Protein AF-A0A2M8FYE5-F1 (afdb_monomer_lite)

Structure (mmCIF, N/CA/C/O backbone):
data_AF-A0A2M8FYE5-F1
#
_entry.id   AF-A0A2M8FYE5-F1
#
loop_
_atom_site.group_PDB
_atom_site.id
_atom_site.type_symbol
_atom_site.label_atom_id
_atom_site.label_alt_id
_atom_site.label_comp_id
_atom_site.label_asym_id
_atom_site.label_entity_id
_atom_site.label_seq_id
_atom_site.pdbx_PDB_ins_code
_atom_site.Cartn_x
_atom_site.Cartn_y
_atom_site.Cartn_z
_atom_site.occupancy
_atom_site.B_iso_or_equiv
_atom_site.auth_seq_id
_atom_site.auth_comp_id
_atom_site.auth_asym_id
_atom_site.auth_atom_id
_atom_site.pdbx_PDB_model_num
ATOM 1 N N . MET A 1 1 ? -14.793 3.032 -6.832 1.00 42.31 1 MET A N 1
ATOM 2 C CA . MET A 1 1 ? -13.557 3.376 -7.567 1.00 42.31 1 MET A CA 1
ATOM 3 C C . MET A 1 1 ? -12.863 2.088 -7.946 1.00 42.31 1 MET A C 1
ATOM 5 O O . MET A 1 1 ? -12.732 1.221 -7.096 1.00 42.31 1 MET A O 1
ATOM 9 N N . SER A 1 2 ? -12.474 1.948 -9.208 1.00 43.19 2 SER A N 1
ATOM 10 C CA . SER A 1 2 ? -11.667 0.823 -9.666 1.00 43.19 2 SER A CA 1
ATOM 11 C C . SER A 1 2 ? -10.202 1.254 -9.624 1.00 43.19 2 SER A C 1
ATOM 13 O O . SER A 1 2 ? -9.852 2.230 -10.278 1.00 43.19 2 SER A O 1
ATOM 15 N N . PHE A 1 3 ? -9.353 0.559 -8.864 1.00 54.66 3 PHE A N 1
ATOM 16 C CA . PHE A 1 3 ? -7.896 0.777 -8.885 1.00 54.66 3 PHE A CA 1
ATOM 17 C C . PHE A 1 3 ? -7.241 0.253 -10.175 1.00 54.66 3 PHE A C 1
ATOM 19 O O . PHE A 1 3 ? -6.019 0.280 -10.315 1.00 54.66 3 PHE A O 1
ATOM 26 N N . VAL A 1 4 ? -8.046 -0.250 -11.118 1.00 56.22 4 VAL A N 1
ATOM 27 C CA . VAL A 1 4 ? -7.598 -0.805 -12.393 1.00 56.22 4 VAL A CA 1
ATOM 28 C C . VAL A 1 4 ? -6.902 0.296 -13.191 1.00 56.22 4 VAL A C 1
ATOM 30 O O . VAL A 1 4 ? -7.544 1.173 -13.759 1.00 56.22 4 VAL A O 1
ATOM 33 N N . GLY A 1 5 ? -5.570 0.247 -13.195 1.00 70.50 5 GLY A N 1
ATOM 34 C CA . GLY A 1 5 ? -4.700 1.155 -13.942 1.00 70.50 5 GLY A CA 1
ATOM 35 C C . GLY A 1 5 ? -3.681 1.918 -13.095 1.00 70.50 5 GLY A C 1
ATOM 36 O O . GLY A 1 5 ? -2.723 2.437 -13.662 1.00 70.50 5 GLY A O 1
ATOM 37 N N . MET A 1 6 ? -3.824 1.970 -11.765 1.00 79.62 6 MET A N 1
ATOM 38 C CA . MET A 1 6 ? -2.819 2.632 -10.926 1.00 79.62 6 MET A CA 1
ATOM 39 C C . MET A 1 6 ? -1.572 1.751 -10.753 1.00 79.62 6 MET A C 1
ATOM 41 O O . MET A 1 6 ? -1.710 0.551 -10.492 1.00 79.62 6 MET A O 1
ATOM 45 N N . PRO A 1 7 ? -0.352 2.316 -10.852 1.00 84.31 7 PRO A N 1
ATOM 46 C CA . PRO A 1 7 ? 0.867 1.590 -10.518 1.00 84.31 7 PRO A CA 1
ATOM 47 C C . PRO A 1 7 ? 0.819 1.063 -9.081 1.00 84.31 7 PRO A C 1
ATOM 49 O O . PRO A 1 7 ? 0.387 1.773 -8.170 1.00 84.31 7 PRO A O 1
ATOM 52 N N . LYS A 1 8 ? 1.314 -0.162 -8.860 1.00 86.00 8 LYS A N 1
ATOM 53 C CA . LYS A 1 8 ? 1.332 -0.797 -7.530 1.00 86.00 8 LYS A CA 1
ATOM 54 C C . LYS A 1 8 ? 1.999 0.077 -6.470 1.00 86.00 8 LYS A C 1
ATOM 56 O O . LYS A 1 8 ? 1.483 0.172 -5.364 1.00 86.00 8 LYS A O 1
ATOM 61 N N . GLY A 1 9 ? 3.093 0.753 -6.826 1.00 88.81 9 GLY A N 1
ATOM 62 C CA . GLY A 1 9 ? 3.778 1.685 -5.929 1.00 88.81 9 GLY A CA 1
ATOM 63 C C . GLY A 1 9 ? 2.868 2.833 -5.487 1.00 88.81 9 GLY A C 1
ATOM 64 O O . GLY A 1 9 ? 2.762 3.103 -4.298 1.00 88.81 9 GLY A O 1
ATOM 65 N N . THR A 1 10 ? 2.129 3.441 -6.419 1.00 89.56 10 THR A N 1
ATOM 66 C CA . THR A 1 10 ? 1.166 4.515 -6.125 1.00 89.56 10 THR A CA 1
ATOM 67 C C . THR A 1 10 ? 0.028 4.039 -5.226 1.00 89.56 10 THR A C 1
ATOM 69 O O . THR A 1 10 ? -0.335 4.734 -4.281 1.00 89.56 10 THR A O 1
ATOM 72 N N . VAL A 1 11 ? -0.520 2.846 -5.485 1.00 92.62 11 VAL A N 1
ATOM 73 C CA . VAL A 1 11 ? -1.548 2.251 -4.616 1.00 92.62 11 VAL A CA 1
ATOM 74 C C . VAL A 1 11 ? -0.973 1.969 -3.228 1.00 92.62 11 VAL A C 1
ATOM 76 O O . VAL A 1 11 ? -1.614 2.274 -2.229 1.00 92.62 11 VAL A O 1
ATOM 79 N N . GLY A 1 12 ? 0.247 1.436 -3.156 1.00 94.31 12 GLY A N 1
ATOM 80 C CA . GLY A 1 12 ? 0.924 1.151 -1.896 1.00 94.31 12 GLY A CA 1
ATOM 81 C C . GLY A 1 12 ? 1.140 2.399 -1.039 1.00 94.31 12 GLY A C 1
ATOM 82 O O . GLY A 1 12 ? 0.772 2.400 0.133 1.00 94.31 12 GLY A O 1
ATOM 83 N N . GLU A 1 13 ? 1.651 3.480 -1.631 1.00 94.31 13 GLU A N 1
ATOM 84 C CA . GLU A 1 13 ? 1.832 4.775 -0.958 1.00 94.31 13 GLU A CA 1
ATOM 85 C C . GLU A 1 13 ? 0.496 5.376 -0.493 1.00 94.31 13 GLU A C 1
ATOM 87 O O . GLU A 1 13 ? 0.399 5.883 0.623 1.00 94.31 13 GLU A O 1
ATOM 92 N N . LEU A 1 14 ? -0.566 5.267 -1.300 1.00 95.06 14 LEU A N 1
ATOM 93 C CA . LEU A 1 14 ? -1.897 5.741 -0.912 1.00 95.06 14 LEU A CA 1
ATOM 94 C C . LEU A 1 14 ? -2.434 4.991 0.317 1.00 95.06 14 LEU A C 1
ATOM 96 O O .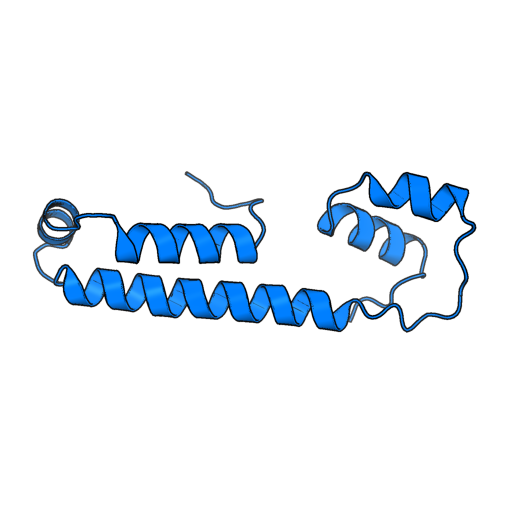 LEU A 1 14 ? -2.976 5.610 1.232 1.00 95.06 14 LEU A O 1
ATOM 100 N N . LEU A 1 15 ? -2.268 3.666 0.358 1.00 95.31 15 LEU A N 1
ATOM 101 C CA . LEU A 1 15 ? -2.691 2.850 1.500 1.00 95.31 15 LEU A CA 1
ATOM 102 C C . LEU A 1 15 ? -1.894 3.190 2.766 1.00 95.31 15 LEU A C 1
ATOM 104 O O . LEU A 1 15 ? -2.477 3.274 3.848 1.00 95.31 15 LEU A O 1
ATOM 108 N N . LEU A 1 16 ? -0.585 3.429 2.636 1.00 96.25 16 LEU A N 1
ATOM 109 C CA . LEU A 1 16 ? 0.265 3.869 3.746 1.00 96.25 16 LEU A CA 1
ATOM 110 C C . LEU A 1 16 ? -0.169 5.241 4.270 1.00 96.25 16 LEU A C 1
ATOM 112 O O . LEU A 1 16 ? -0.366 5.402 5.474 1.00 96.25 16 LEU A O 1
ATOM 116 N N . TYR A 1 17 ? -0.412 6.194 3.368 1.00 96.25 17 TYR A N 1
ATOM 117 C CA . TYR A 1 17 ? -0.922 7.516 3.720 1.00 96.25 17 TYR A CA 1
ATOM 118 C C . TYR A 1 17 ? -2.248 7.423 4.485 1.00 96.25 17 TYR A C 1
ATOM 120 O O . TYR A 1 17 ? -2.395 8.012 5.556 1.00 96.25 17 TYR A O 1
ATOM 128 N N . MET A 1 18 ? -3.201 6.630 3.990 1.00 95.00 18 MET A N 1
ATOM 129 C CA . MET A 1 18 ? -4.465 6.405 4.691 1.00 95.00 18 MET A CA 1
ATOM 130 C C . MET A 1 18 ? -4.240 5.825 6.093 1.00 95.00 18 MET A C 1
ATOM 132 O O . MET A 1 18 ? -4.856 6.274 7.056 1.00 95.00 18 MET A O 1
ATOM 136 N N . ALA A 1 19 ? -3.345 4.849 6.249 1.00 94.94 19 ALA A N 1
ATOM 137 C CA . ALA A 1 19 ? -3.082 4.262 7.559 1.00 94.94 19 ALA A CA 1
ATOM 138 C C . ALA A 1 19 ? -2.567 5.294 8.581 1.00 94.94 19 ALA A C 1
ATOM 140 O O . ALA A 1 19 ? -2.931 5.238 9.764 1.00 94.94 19 ALA A O 1
ATOM 141 N N . ASP A 1 20 ? -1.751 6.244 8.131 1.00 94.25 20 ASP A N 1
ATOM 142 C CA . ASP A 1 20 ? -1.122 7.237 8.997 1.00 94.25 20 ASP A CA 1
ATOM 143 C C . ASP A 1 20 ? -2.045 8.415 9.321 1.00 94.25 20 ASP A C 1
ATOM 145 O O . ASP A 1 20 ? -2.090 8.840 10.478 1.00 94.25 20 ASP A O 1
ATOM 149 N N . TYR A 1 21 ? -2.836 8.884 8.354 1.00 93.62 21 TYR A N 1
ATOM 150 C CA . TYR A 1 21 ? -3.554 10.155 8.477 1.00 93.62 21 TYR A CA 1
ATOM 151 C C . TYR A 1 21 ? -5.075 10.033 8.612 1.00 93.62 21 TYR A C 1
ATOM 153 O O . TYR A 1 21 ? -5.697 10.955 9.136 1.00 93.62 21 TYR A O 1
ATOM 161 N N . GLU A 1 22 ? -5.686 8.914 8.213 1.00 93.38 22 GLU A N 1
ATOM 162 C CA . GLU A 1 22 ? -7.144 8.766 8.297 1.00 93.38 22 GLU A CA 1
ATOM 163 C C . GLU A 1 22 ? -7.626 8.291 9.671 1.00 93.38 22 GLU A C 1
ATOM 165 O O . GLU A 1 22 ? -6.935 7.565 10.407 1.00 93.38 22 GLU A O 1
ATOM 170 N N . ASN A 1 23 ? -8.864 8.681 9.993 1.00 92.44 23 ASN A N 1
ATOM 171 C CA . ASN A 1 23 ? -9.617 8.140 11.117 1.00 92.44 23 ASN A CA 1
ATOM 172 C C . ASN A 1 23 ? -10.650 7.115 10.616 1.00 92.44 23 ASN A C 1
ATOM 174 O O . ASN A 1 23 ? -11.514 7.424 9.801 1.00 92.44 23 ASN A O 1
ATOM 178 N N . PHE A 1 24 ? -10.585 5.895 11.151 1.00 91.94 24 PHE A N 1
ATOM 179 C CA . PHE A 1 24 ? -11.425 4.769 10.740 1.00 91.94 24 PHE A CA 1
ATOM 180 C C . PHE A 1 24 ? -12.605 4.494 11.681 1.00 91.94 24 PHE A C 1
ATOM 182 O O . PHE A 1 24 ? -13.237 3.448 11.555 1.00 91.94 24 PHE A O 1
ATOM 189 N N . ASP A 1 25 ? -12.940 5.405 12.600 1.00 87.56 25 ASP A N 1
ATOM 190 C CA . ASP A 1 25 ? -14.075 5.242 13.523 1.00 87.56 25 ASP A CA 1
ATOM 191 C C . ASP A 1 25 ? -15.402 4.987 12.788 1.00 87.56 25 ASP A C 1
ATOM 193 O O . ASP A 1 25 ? -16.212 4.166 13.221 1.00 87.56 25 ASP A O 1
ATOM 197 N N . HIS A 1 26 ? -15.625 5.658 11.651 1.00 88.25 26 HIS A N 1
ATOM 198 C CA . HIS A 1 26 ? -16.799 5.421 10.807 1.00 88.25 26 HIS A CA 1
ATOM 199 C C . HIS A 1 26 ? -16.738 4.045 10.132 1.00 88.25 26 HIS A C 1
ATOM 201 O O . HIS A 1 26 ? -17.702 3.288 10.171 1.00 88.25 26 HIS A O 1
ATOM 207 N N . THR A 1 27 ? -15.590 3.685 9.559 1.00 86.81 27 THR A N 1
ATOM 208 C CA . THR A 1 27 ? -15.381 2.387 8.903 1.00 86.81 27 THR A CA 1
ATOM 209 C C . THR A 1 27 ? -15.572 1.220 9.871 1.00 86.81 27 THR A C 1
ATOM 211 O O . THR A 1 27 ? -16.153 0.209 9.500 1.00 86.81 27 THR A O 1
ATOM 214 N N . CYS A 1 28 ? -15.159 1.360 11.132 1.00 87.56 28 CYS A N 1
ATOM 215 C CA . CYS A 1 28 ? -15.370 0.327 12.149 1.00 87.56 28 CYS A CA 1
ATOM 216 C C . CYS A 1 28 ? -16.853 0.101 12.459 1.00 87.56 28 CYS A C 1
ATOM 218 O O . CYS A 1 28 ? -17.253 -1.031 12.721 1.00 87.56 28 CYS A O 1
ATOM 220 N N . LYS A 1 29 ? -17.671 1.162 12.415 1.00 86.81 29 LYS A N 1
ATOM 221 C CA . LYS A 1 29 ? -19.128 1.051 12.576 1.00 86.81 29 LYS A CA 1
ATOM 222 C C . LYS A 1 29 ? -19.761 0.312 11.401 1.00 86.81 29 LYS A C 1
ATOM 224 O O . LYS A 1 29 ? -20.570 -0.576 11.630 1.00 86.81 29 LYS A O 1
ATOM 229 N N . GLU A 1 30 ? -19.346 0.631 10.176 1.00 89.69 30 GLU A N 1
ATOM 230 C CA . GLU A 1 30 ? -19.812 -0.055 8.960 1.00 89.69 30 GLU A CA 1
ATOM 231 C C . GLU A 1 30 ? -19.398 -1.534 8.924 1.00 89.69 30 GLU A C 1
ATOM 233 O O . GLU A 1 30 ? -20.137 -2.382 8.435 1.00 89.69 30 GLU A O 1
ATOM 238 N N . LEU A 1 31 ? -18.240 -1.864 9.501 1.00 88.31 31 LEU A N 1
ATOM 239 C CA . LEU A 1 31 ? -17.769 -3.240 9.668 1.00 88.31 31 LEU A CA 1
ATOM 240 C C . LEU A 1 31 ? -18.362 -3.937 10.907 1.00 88.31 31 LEU A C 1
ATOM 242 O O . LEU A 1 31 ? -17.832 -4.957 11.333 1.00 88.31 31 LEU A O 1
ATOM 246 N N . ASN A 1 32 ? -19.416 -3.394 11.529 1.00 85.75 32 ASN A N 1
ATOM 247 C CA . ASN A 1 32 ? -20.067 -3.950 12.726 1.00 85.75 32 ASN A CA 1
ATOM 248 C C . ASN A 1 32 ? -19.101 -4.291 13.882 1.00 85.75 32 ASN A C 1
ATOM 250 O O . ASN A 1 32 ? -19.366 -5.185 14.684 1.00 85.75 32 ASN A O 1
ATOM 254 N N . GLY A 1 33 ? -17.970 -3.589 13.981 1.00 82.19 33 GLY A N 1
ATOM 255 C CA . GLY A 1 33 ? -16.943 -3.857 14.988 1.00 82.19 33 GLY A CA 1
ATOM 256 C C . GLY A 1 33 ? -16.109 -5.124 14.757 1.00 82.19 33 GLY A C 1
ATOM 257 O O . GLY A 1 33 ? -15.327 -5.476 15.636 1.00 82.19 33 GLY A O 1
ATOM 258 N N . GLU A 1 34 ? -16.211 -5.784 13.597 1.00 90.06 34 GLU A N 1
ATOM 259 C CA . GLU A 1 34 ? -15.354 -6.929 13.236 1.00 90.06 34 GLU A CA 1
ATOM 260 C C . GLU A 1 34 ? -13.866 -6.549 13.189 1.00 90.06 34 GLU A C 1
ATOM 262 O O . GLU A 1 34 ? -12.990 -7.387 13.409 1.00 90.06 34 GLU A O 1
ATOM 267 N N . MET A 1 35 ? -13.575 -5.268 12.941 1.00 91.25 35 MET A N 1
ATOM 268 C CA . MET A 1 35 ? -12.233 -4.705 13.009 1.00 91.25 35 MET A CA 1
ATOM 269 C C . MET A 1 35 ? -12.220 -3.399 13.800 1.00 91.25 35 MET A C 1
ATOM 271 O O . MET A 1 35 ? -13.093 -2.544 13.662 1.00 91.25 35 MET A O 1
ATOM 275 N N . THR A 1 36 ? -11.172 -3.230 14.600 1.00 92.88 36 THR A N 1
ATOM 276 C CA . THR A 1 36 ? -10.841 -1.976 15.286 1.00 92.88 36 THR A CA 1
ATOM 277 C C . THR A 1 36 ? -10.058 -1.032 14.363 1.00 92.88 36 THR A C 1
ATOM 279 O O . THR A 1 36 ? -9.383 -1.503 13.439 1.00 92.88 36 THR A O 1
ATOM 282 N N . PRO A 1 37 ? -10.026 0.291 14.636 1.00 92.62 37 PRO A N 1
ATOM 283 C CA . PRO A 1 37 ? -9.252 1.235 13.824 1.00 92.62 37 PRO A CA 1
ATOM 284 C C . PRO A 1 37 ? -7.766 0.864 13.745 1.00 92.62 37 PRO A C 1
ATOM 286 O O . PRO A 1 37 ? -7.120 1.047 12.716 1.00 92.62 37 PRO A O 1
ATOM 289 N N . VAL A 1 38 ? -7.226 0.298 14.829 1.00 93.69 38 VAL A N 1
ATOM 290 C CA . VAL A 1 38 ? -5.840 -0.179 14.906 1.00 93.69 38 VAL A CA 1
ATOM 291 C C . VAL A 1 38 ? -5.607 -1.344 13.946 1.00 93.69 38 VAL A C 1
ATOM 293 O O . VAL A 1 38 ? -4.611 -1.344 13.225 1.00 93.69 38 VAL A O 1
ATOM 296 N N . GLN A 1 39 ? -6.528 -2.309 13.893 1.00 93.81 39 GLN A N 1
ATOM 297 C CA . GLN A 1 39 ? -6.434 -3.449 12.976 1.00 93.81 39 GLN A CA 1
ATOM 298 C C . GLN A 1 39 ? -6.561 -3.013 11.515 1.00 93.81 39 GLN A C 1
ATOM 300 O O . GLN A 1 39 ? -5.806 -3.495 10.676 1.00 93.81 39 GLN A O 1
ATOM 305 N N . ILE A 1 40 ? -7.450 -2.064 11.208 1.00 94.69 40 ILE A N 1
ATOM 306 C CA . ILE A 1 40 ? -7.583 -1.515 9.850 1.00 94.69 40 ILE A CA 1
ATOM 307 C C . ILE A 1 40 ? -6.277 -0.836 9.424 1.00 94.69 40 ILE A C 1
ATOM 309 O O . ILE A 1 40 ? -5.736 -1.150 8.366 1.00 94.69 40 ILE A O 1
ATOM 313 N N . LYS A 1 41 ? -5.716 0.035 10.274 1.00 95.81 41 LYS A N 1
ATOM 314 C CA . LYS A 1 41 ? -4.421 0.685 10.013 1.00 95.81 41 LYS A CA 1
ATOM 315 C C . LYS A 1 41 ? -3.296 -0.335 9.828 1.00 95.81 41 LYS A C 1
ATOM 317 O O . LYS A 1 41 ? -2.455 -0.143 8.956 1.00 95.81 41 LYS A O 1
ATOM 322 N N . ALA A 1 42 ? -3.272 -1.409 10.619 1.00 96.06 42 ALA A N 1
ATOM 323 C CA . ALA A 1 42 ? -2.278 -2.471 10.479 1.00 96.06 42 ALA A CA 1
ATOM 324 C C . ALA A 1 42 ? -2.377 -3.163 9.110 1.00 96.06 42 ALA A C 1
ATOM 326 O O . ALA A 1 42 ? -1.381 -3.233 8.398 1.00 96.06 42 ALA A O 1
ATOM 327 N N . VAL A 1 43 ? -3.583 -3.564 8.693 1.00 95.38 43 VAL A N 1
ATOM 328 C CA . VAL A 1 43 ? -3.805 -4.190 7.379 1.00 95.38 43 VAL A CA 1
ATOM 329 C C . VAL A 1 43 ? -3.405 -3.255 6.238 1.00 95.38 43 VAL A C 1
ATOM 331 O O . VAL A 1 43 ? -2.728 -3.680 5.305 1.00 95.38 43 VAL A O 1
ATOM 334 N N . LEU A 1 44 ? -3.768 -1.973 6.316 1.00 96.50 44 LEU A N 1
ATOM 335 C CA . LEU A 1 44 ? -3.386 -0.987 5.303 1.00 96.50 44 LEU A CA 1
ATOM 336 C C . LEU A 1 44 ? -1.864 -0.821 5.202 1.00 96.50 44 LEU A C 1
ATOM 338 O O . LEU A 1 44 ? -1.340 -0.747 4.091 1.00 96.50 44 LEU A O 1
ATOM 342 N N . ARG A 1 45 ? -1.1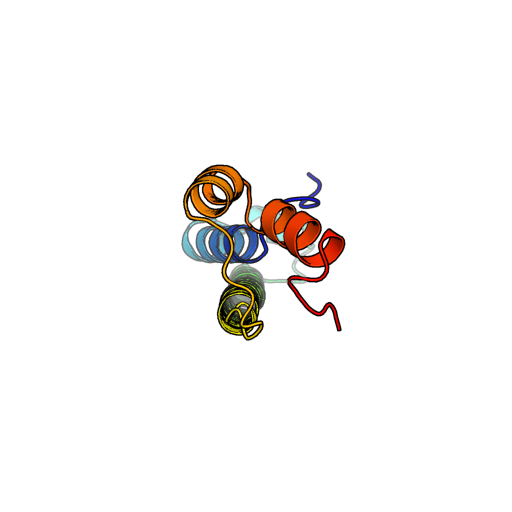47 -0.811 6.335 1.00 97.31 45 ARG A N 1
ATOM 343 C CA . ARG A 1 45 ? 0.323 -0.741 6.339 1.00 97.31 45 ARG A CA 1
ATOM 344 C C . ARG A 1 45 ? 0.968 -1.990 5.767 1.00 97.31 45 ARG A C 1
ATOM 346 O O . ARG A 1 45 ? 1.911 -1.867 4.989 1.00 97.31 45 ARG A O 1
ATOM 353 N N . ASP A 1 46 ? 0.458 -3.163 6.119 1.00 96.88 46 ASP A N 1
ATOM 354 C CA . ASP A 1 46 ? 0.994 -4.429 5.627 1.00 96.88 46 ASP A CA 1
ATOM 355 C C . ASP A 1 46 ? 0.807 -4.539 4.112 1.00 96.88 46 ASP A C 1
ATOM 357 O O . ASP A 1 46 ? 1.779 -4.722 3.377 1.00 96.88 46 ASP A O 1
ATOM 361 N N . VAL A 1 47 ? -0.419 -4.330 3.624 1.00 95.75 47 VAL A N 1
ATOM 362 C CA . VAL A 1 47 ? -0.728 -4.394 2.189 1.00 95.75 47 VAL A CA 1
ATOM 363 C C . VAL A 1 47 ? -0.001 -3.288 1.421 1.00 95.75 47 VAL A C 1
ATOM 365 O O . VAL A 1 47 ? 0.613 -3.556 0.388 1.00 95.75 47 VAL A O 1
ATOM 368 N N . GLY A 1 48 ? -0.011 -2.054 1.933 1.00 95.25 48 GLY A N 1
ATOM 369 C CA . GLY A 1 48 ? 0.684 -0.930 1.310 1.00 95.25 48 GLY A CA 1
ATOM 370 C C . GLY A 1 48 ? 2.192 -1.163 1.216 1.00 95.25 48 GLY A C 1
ATOM 371 O O . GLY A 1 48 ? 2.788 -1.016 0.149 1.00 95.25 48 GLY A O 1
ATOM 372 N N . GLY A 1 49 ? 2.807 -1.633 2.304 1.00 94.56 49 GLY A N 1
ATOM 373 C CA . GLY A 1 49 ? 4.223 -1.981 2.350 1.00 94.56 49 GLY A CA 1
ATOM 374 C C . GLY A 1 49 ? 4.593 -3.133 1.413 1.00 94.56 49 GLY A C 1
ATOM 375 O O . GLY A 1 49 ? 5.638 -3.075 0.762 1.00 94.56 49 GLY A O 1
ATOM 376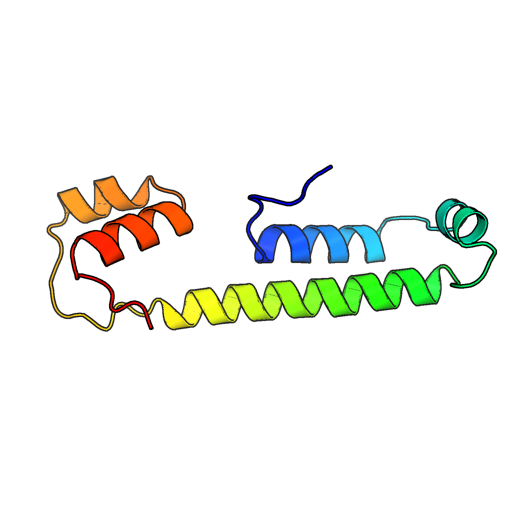 N N . MET A 1 50 ? 3.744 -4.160 1.302 1.00 94.62 50 MET A N 1
ATOM 377 C CA . MET A 1 50 ? 3.922 -5.242 0.328 1.00 94.62 50 MET A CA 1
ATOM 378 C C . MET A 1 50 ? 3.914 -4.707 -1.106 1.00 94.62 50 MET A C 1
ATOM 380 O O . MET A 1 50 ? 4.844 -4.990 -1.857 1.00 94.62 50 MET A O 1
ATOM 384 N N . LEU A 1 51 ? 2.937 -3.871 -1.466 1.00 92.38 51 LEU A N 1
ATOM 385 C CA . LEU A 1 51 ? 2.822 -3.310 -2.815 1.00 92.38 51 LEU A CA 1
ATOM 386 C C . LEU A 1 51 ? 4.004 -2.408 -3.195 1.00 92.38 51 LEU A C 1
ATOM 388 O O . LEU A 1 51 ? 4.495 -2.494 -4.320 1.00 92.38 51 LEU A O 1
ATOM 392 N N . VAL A 1 52 ? 4.513 -1.596 -2.263 1.00 91.88 52 VAL A N 1
ATOM 393 C CA . VAL A 1 52 ? 5.725 -0.784 -2.489 1.00 91.88 52 VAL A CA 1
ATOM 394 C C . VAL A 1 52 ? 6.966 -1.669 -2.668 1.00 91.88 52 VAL A C 1
ATOM 396 O O . VAL A 1 52 ? 7.832 -1.389 -3.498 1.00 91.88 52 VAL A O 1
ATOM 399 N N . ARG A 1 53 ? 7.090 -2.762 -1.905 1.00 91.00 53 ARG A N 1
ATOM 400 C CA . ARG A 1 53 ? 8.204 -3.714 -2.070 1.00 91.00 53 ARG A CA 1
ATOM 401 C C . ARG A 1 53 ? 8.124 -4.454 -3.402 1.00 91.00 53 ARG A C 1
ATOM 403 O O . ARG A 1 53 ? 9.156 -4.648 -4.048 1.00 91.00 53 ARG A O 1
ATOM 410 N N . GLU A 1 54 ? 6.922 -4.849 -3.810 1.00 87.12 54 GLU A N 1
ATOM 411 C CA . GLU A 1 54 ? 6.673 -5.461 -5.112 1.00 87.12 54 GLU A CA 1
ATOM 412 C C . GLU A 1 54 ? 7.006 -4.500 -6.249 1.00 87.12 54 GLU A C 1
ATOM 414 O O . GLU A 1 54 ? 7.750 -4.892 -7.143 1.00 87.12 54 GLU A O 1
ATOM 419 N N . SER A 1 55 ? 6.566 -3.238 -6.190 1.00 86.56 55 SER A N 1
ATOM 420 C CA . SER A 1 55 ? 6.857 -2.263 -7.249 1.00 86.56 55 SER A CA 1
ATOM 421 C C . SER A 1 55 ? 8.362 -2.042 -7.417 1.00 86.56 55 SER A C 1
ATOM 423 O O . SER A 1 55 ? 8.879 -2.082 -8.528 1.00 86.56 55 SER A O 1
ATOM 425 N N . ARG A 1 56 ? 9.103 -1.925 -6.307 1.00 80.75 56 ARG A N 1
ATOM 426 C CA . ARG A 1 56 ? 10.572 -1.809 -6.332 1.00 80.7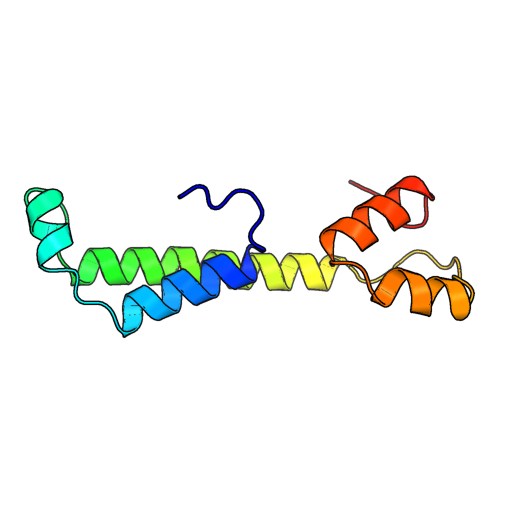5 56 ARG A CA 1
ATOM 427 C C . ARG A 1 56 ? 11.262 -3.073 -6.848 1.00 80.75 56 ARG A C 1
ATOM 429 O O . ARG A 1 56 ? 12.355 -3.002 -7.404 1.00 80.75 56 ARG A O 1
ATOM 436 N N . SER A 1 57 ? 10.669 -4.244 -6.624 1.00 71.75 57 SER A N 1
ATOM 437 C CA . SER A 1 57 ? 11.195 -5.518 -7.129 1.00 71.75 57 SER A CA 1
ATOM 438 C C . SER A 1 57 ? 10.912 -5.691 -8.619 1.00 71.75 57 SER A C 1
ATOM 440 O O . SER A 1 57 ? 11.751 -6.239 -9.331 1.00 71.75 57 SER A O 1
ATOM 442 N N . GLU A 1 58 ? 9.771 -5.194 -9.095 1.00 66.12 58 GLU A N 1
ATOM 443 C CA . GLU A 1 58 ? 9.443 -5.101 -10.516 1.00 66.12 58 GLU A CA 1
ATOM 444 C C . GLU A 1 58 ? 10.433 -4.161 -11.214 1.00 66.12 58 GLU A C 1
ATOM 446 O O . GLU A 1 58 ? 11.086 -4.597 -12.155 1.00 66.12 58 GLU A O 1
ATOM 451 N N . GLU A 1 59 ? 10.676 -2.958 -10.681 1.00 59.50 59 GLU A N 1
ATOM 452 C CA . GLU A 1 59 ? 11.684 -2.010 -11.193 1.00 59.50 59 GLU A CA 1
ATOM 453 C C . GLU A 1 59 ? 13.099 -2.614 -11.264 1.00 59.50 59 GLU A C 1
ATOM 455 O O . GLU A 1 59 ? 13.801 -2.443 -12.257 1.00 59.50 59 GLU A O 1
ATOM 460 N N . LYS A 1 60 ? 13.526 -3.387 -10.254 1.00 51.19 60 LYS A N 1
ATOM 461 C CA . LYS A 1 60 ? 14.846 -4.051 -10.255 1.00 51.19 60 LYS A CA 1
ATOM 462 C C . LYS A 1 60 ? 14.976 -5.189 -11.273 1.00 51.19 60 LYS A C 1
ATOM 464 O O . LYS A 1 60 ? 16.099 -5.513 -11.669 1.00 51.19 60 LYS A O 1
ATOM 469 N N . LYS A 1 61 ? 13.866 -5.804 -11.691 1.00 49.72 61 LYS A N 1
ATOM 470 C CA . LYS A 1 61 ? 13.851 -6.814 -12.762 1.00 49.72 61 LYS A CA 1
ATOM 471 C C . LYS A 1 61 ? 13.919 -6.188 -14.161 1.00 49.72 61 LYS A C 1
ATOM 473 O O . LYS A 1 61 ? 14.264 -6.894 -15.098 1.00 49.72 61 LYS A O 1
ATOM 478 N N . PHE A 1 62 ? 13.711 -4.874 -14.295 1.00 46.28 62 PHE A N 1
ATOM 479 C CA . PHE A 1 62 ? 13.927 -4.108 -15.534 1.00 46.28 62 PHE A CA 1
ATOM 480 C C . PHE A 1 62 ? 15.386 -3.688 -15.756 1.00 46.28 62 PHE A C 1
ATOM 482 O O . PHE A 1 62 ? 15.666 -2.697 -16.429 1.00 46.28 62 PHE A O 1
ATOM 489 N N . ASN A 1 63 ? 16.352 -4.449 -15.238 1.00 45.53 63 ASN A N 1
ATOM 490 C CA . ASN A 1 63 ? 17.707 -4.338 -15.760 1.00 45.53 63 ASN A CA 1
ATOM 491 C C . ASN A 1 63 ? 17.694 -4.935 -17.166 1.00 45.53 63 ASN A C 1
ATOM 493 O O . ASN A 1 63 ? 17.644 -6.151 -17.310 1.00 45.53 63 ASN A O 1
ATOM 497 N N . LEU A 1 64 ? 17.687 -4.057 -18.174 1.00 50.75 64 LEU A N 1
ATOM 498 C CA . LEU A 1 64 ? 17.816 -4.348 -19.602 1.00 50.75 64 LEU A CA 1
ATOM 499 C C . LEU A 1 64 ? 19.018 -5.280 -19.846 1.00 50.75 64 LEU A C 1
ATOM 501 O O . LEU A 1 64 ? 20.123 -4.837 -20.143 1.00 50.75 64 LEU A O 1
ATOM 505 N N . SER A 1 65 ? 18.811 -6.584 -19.701 1.00 44.66 65 SER A N 1
ATOM 506 C CA . SER A 1 65 ? 19.807 -7.631 -19.937 1.00 44.66 65 SER A CA 1
ATOM 507 C C . SER A 1 65 ? 19.919 -7.999 -21.421 1.00 44.66 65 SER A C 1
ATOM 509 O O . SER A 1 65 ? 20.659 -8.910 -21.784 1.00 44.66 65 SER A O 1
ATOM 511 N N . GLY A 1 66 ? 19.239 -7.265 -22.304 1.00 47.59 66 GLY A N 1
ATOM 512 C CA . GLY A 1 66 ? 19.372 -7.386 -23.748 1.00 47.59 66 GLY A CA 1
ATOM 513 C C . GLY A 1 66 ? 20.362 -6.367 -24.300 1.00 47.59 66 GLY A C 1
ATOM 514 O O . GLY A 1 66 ? 20.022 -5.201 -24.485 1.00 47.59 66 GLY A O 1
ATOM 515 N N . ASN A 1 67 ? 21.573 -6.812 -24.633 1.00 44.97 67 ASN A N 1
ATOM 516 C CA . ASN A 1 67 ? 22.556 -6.088 -25.450 1.00 44.97 67 ASN A CA 1
ATOM 517 C C . ASN A 1 67 ? 22.040 -5.839 -26.890 1.00 44.97 67 ASN A C 1
ATOM 519 O O . ASN A 1 67 ? 22.586 -6.347 -27.867 1.00 44.97 67 ASN A O 1
ATOM 523 N N . ARG A 1 68 ? 20.974 -5.052 -27.050 1.00 56.44 68 ARG A N 1
ATOM 524 C CA . ARG A 1 68 ? 20.530 -4.482 -28.328 1.00 56.44 68 ARG A CA 1
ATOM 525 C C . ARG A 1 68 ? 20.350 -2.992 -28.108 1.00 56.44 68 ARG A C 1
ATOM 527 O O . ARG A 1 68 ? 19.324 -2.535 -27.618 1.00 56.44 68 ARG A O 1
ATOM 534 N N . SER A 1 69 ? 21.408 -2.235 -28.386 1.00 63.69 69 SER A N 1
ATOM 535 C CA . SER A 1 69 ? 21.417 -0.794 -28.171 1.00 63.69 69 SER A CA 1
ATOM 536 C C . SER A 1 69 ? 20.337 -0.135 -29.028 1.00 63.69 69 SER A C 1
ATOM 538 O O . SER A 1 69 ? 20.493 0.003 -30.241 1.00 63.69 69 SER A O 1
ATOM 540 N N . LEU A 1 70 ? 19.250 0.295 -28.392 1.00 68.00 70 LEU A N 1
ATOM 541 C CA . LEU A 1 70 ? 18.342 1.267 -28.984 1.00 68.00 70 LEU A CA 1
ATOM 542 C C . LEU A 1 70 ? 19.124 2.533 -29.326 1.00 68.00 70 LEU A C 1
ATOM 544 O O . LEU A 1 70 ? 19.957 2.984 -28.528 1.00 68.00 70 LEU A O 1
ATOM 548 N N . ASN A 1 71 ? 18.854 3.103 -30.501 1.00 72.88 71 ASN A N 1
ATOM 549 C CA . ASN A 1 71 ? 19.448 4.380 -30.862 1.00 72.88 71 ASN A CA 1
ATOM 550 C C . ASN A 1 71 ? 18.975 5.479 -29.871 1.00 72.88 71 ASN A C 1
ATOM 552 O O . ASN A 1 71 ? 17.918 5.333 -29.243 1.00 72.88 71 ASN A O 1
ATOM 556 N N . PRO A 1 72 ? 19.743 6.568 -29.696 1.00 71.56 72 PRO A N 1
ATOM 557 C CA . PRO A 1 72 ? 19.425 7.607 -28.714 1.00 71.56 72 PRO A CA 1
ATOM 558 C C . PRO A 1 72 ? 18.047 8.258 -28.910 1.00 71.56 72 PRO A C 1
ATOM 560 O O . PRO A 1 72 ? 17.351 8.491 -27.927 1.00 71.56 72 PRO A O 1
ATOM 563 N N . GLN A 1 73 ? 17.617 8.470 -30.158 1.00 72.81 73 GLN A N 1
ATOM 564 C CA . GLN A 1 73 ? 16.310 9.062 -30.476 1.00 72.81 73 GLN A CA 1
ATOM 565 C C . GLN A 1 73 ? 15.148 8.151 -30.065 1.00 72.81 73 GLN A C 1
ATOM 567 O O . GLN A 1 73 ? 14.134 8.613 -29.555 1.00 72.81 73 GLN A O 1
ATOM 572 N N . THR A 1 74 ? 15.295 6.839 -30.244 1.00 72.62 74 THR A N 1
ATOM 573 C CA . THR A 1 74 ? 14.298 5.854 -29.826 1.00 72.62 74 THR A CA 1
ATOM 574 C C . THR A 1 74 ? 14.219 5.768 -28.305 1.00 72.62 74 THR A C 1
ATOM 576 O O . THR A 1 74 ? 13.121 5.650 -27.772 1.00 72.62 74 THR A O 1
ATOM 579 N N . LYS A 1 75 ? 15.345 5.888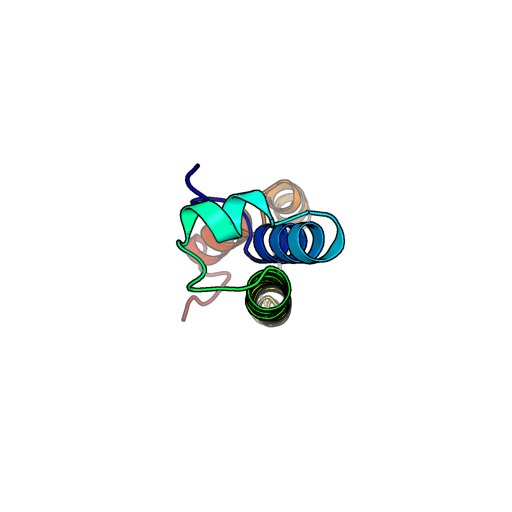 -27.587 1.00 71.44 75 LYS A N 1
ATOM 580 C CA . LYS A 1 75 ? 15.328 5.965 -26.115 1.00 71.44 75 LYS A CA 1
ATOM 581 C C . LYS A 1 75 ? 14.615 7.218 -25.615 1.00 71.44 75 LYS A C 1
ATOM 583 O O . LYS A 1 75 ? 13.811 7.127 -24.697 1.00 71.44 75 LYS A O 1
ATOM 588 N N . GLU A 1 76 ? 14.880 8.362 -26.236 1.00 71.88 76 GLU A N 1
ATOM 589 C CA . GLU A 1 76 ? 14.220 9.627 -25.907 1.00 71.88 76 GLU A CA 1
ATOM 590 C C . GLU A 1 76 ? 12.706 9.547 -26.159 1.00 71.88 76 GLU A C 1
ATOM 592 O O . GLU A 1 76 ? 11.914 9.871 -25.279 1.00 71.88 76 GLU A O 1
ATOM 597 N N . MET A 1 77 ? 12.294 8.991 -27.300 1.00 72.19 77 MET A N 1
ATOM 598 C CA . MET A 1 77 ? 10.882 8.794 -27.639 1.00 72.19 77 MET A CA 1
ATOM 599 C C . MET A 1 77 ? 10.157 7.837 -26.678 1.00 72.19 77 MET A C 1
ATOM 601 O O . MET A 1 77 ? 9.013 8.089 -26.306 1.00 72.19 77 MET A O 1
ATOM 605 N N . ILE A 1 78 ? 10.810 6.748 -26.264 1.00 75.12 78 ILE A N 1
ATOM 606 C CA . ILE A 1 78 ? 10.232 5.769 -25.332 1.00 75.12 78 ILE A CA 1
ATOM 607 C C . ILE A 1 78 ? 10.196 6.318 -23.896 1.00 75.12 78 ILE A C 1
ATOM 609 O O . ILE A 1 78 ? 9.273 5.996 -23.158 1.00 75.12 78 ILE A O 1
ATOM 613 N N . SER A 1 79 ? 11.120 7.209 -23.515 1.00 68.38 79 SER A N 1
ATOM 614 C CA . SER A 1 79 ? 11.156 7.810 -22.170 1.00 68.38 79 SER A CA 1
ATOM 615 C C . SER A 1 79 ? 9.947 8.692 -21.832 1.00 68.38 79 SER A C 1
ATOM 617 O O . SER A 1 79 ? 9.696 8.979 -20.664 1.00 68.38 79 SER A O 1
ATOM 619 N N . CYS A 1 80 ? 9.185 9.123 -22.843 1.00 72.12 80 CYS A N 1
ATOM 620 C CA . CYS A 1 80 ? 7.934 9.860 -22.659 1.00 72.12 80 CYS A CA 1
ATOM 621 C C . CYS A 1 80 ? 6.736 8.961 -22.313 1.00 72.12 80 CYS A C 1
ATOM 623 O O . CYS A 1 80 ? 5.638 9.472 -22.090 1.00 72.12 80 CYS A O 1
ATOM 625 N N . LEU A 1 81 ? 6.912 7.640 -22.314 1.00 75.12 81 LEU A N 1
ATOM 626 C C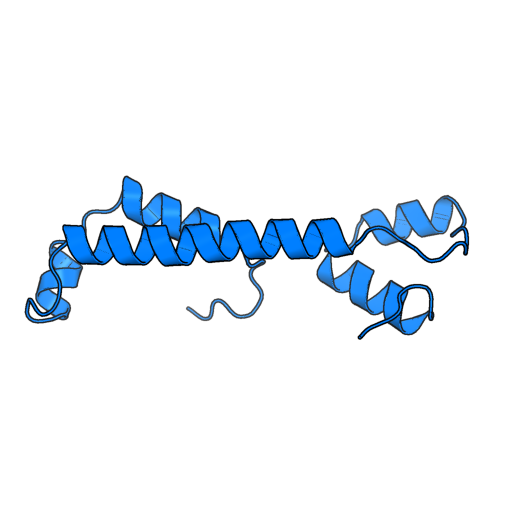A . LEU A 1 81 ? 5.849 6.679 -22.052 1.00 75.12 81 LEU A CA 1
ATOM 627 C C . LEU A 1 81 ? 5.769 6.334 -20.571 1.00 75.12 81 LEU A C 1
ATOM 629 O O . LEU A 1 81 ? 6.751 6.407 -19.833 1.00 75.12 81 LEU A O 1
ATOM 633 N N . SER A 1 82 ? 4.589 5.898 -20.129 1.00 67.94 82 SER A N 1
ATOM 634 C CA . SER A 1 82 ? 4.500 5.276 -18.813 1.00 67.94 82 SER A CA 1
ATOM 635 C C . SER A 1 82 ? 5.311 3.966 -18.790 1.00 67.94 82 SER A C 1
ATOM 637 O O . SER A 1 82 ? 5.394 3.277 -19.814 1.00 67.94 82 SER A O 1
ATOM 639 N N . PRO A 1 83 ? 5.846 3.540 -17.630 1.00 72.19 83 PRO A N 1
ATOM 640 C CA . PRO A 1 83 ? 6.654 2.317 -17.528 1.00 72.19 83 PRO A CA 1
ATOM 641 C C . PRO A 1 83 ? 5.965 1.059 -18.094 1.00 72.19 83 PRO A C 1
ATOM 643 O O . PRO A 1 83 ? 6.607 0.156 -18.632 1.00 72.19 83 PRO A O 1
ATOM 646 N N . ASN A 1 84 ? 4.631 1.003 -18.017 1.00 72.94 84 ASN A N 1
ATOM 647 C CA . ASN A 1 84 ? 3.832 -0.092 -18.570 1.00 72.94 84 ASN A CA 1
ATOM 648 C C . ASN A 1 84 ? 3.761 -0.078 -20.106 1.00 72.94 84 ASN A C 1
ATOM 650 O O . ASN A 1 84 ? 3.724 -1.139 -20.731 1.00 72.94 84 ASN A O 1
ATOM 654 N N . GLU A 1 85 ? 3.704 1.103 -20.716 1.00 73.75 85 GLU A N 1
ATOM 655 C CA . GLU A 1 85 ? 3.685 1.275 -22.172 1.00 73.75 85 GLU A CA 1
ATOM 656 C C . GLU A 1 85 ? 5.064 1.007 -22.767 1.00 73.75 85 GLU A C 1
ATOM 658 O O . GLU A 1 85 ? 5.170 0.251 -23.732 1.00 73.75 85 GLU A O 1
ATOM 663 N N . GLU A 1 86 ? 6.114 1.532 -22.133 1.00 76.56 86 GLU A N 1
ATOM 664 C CA . GLU A 1 86 ? 7.503 1.231 -22.477 1.00 76.56 86 GLU A CA 1
ATOM 665 C C . GLU A 1 86 ? 7.747 -0.285 -22.481 1.00 76.56 86 GLU A C 1
ATOM 667 O O . GLU A 1 86 ? 8.203 -0.835 -23.484 1.00 76.56 86 GLU A O 1
ATOM 672 N N . ARG A 1 87 ? 7.335 -0.994 -21.421 1.00 71.25 87 ARG A N 1
ATOM 673 C CA . ARG A 1 87 ? 7.438 -2.459 -21.343 1.00 71.25 87 ARG A CA 1
ATOM 674 C C . ARG A 1 87 ? 6.740 -3.164 -22.504 1.00 71.25 87 ARG A C 1
ATOM 676 O O . ARG A 1 87 ? 7.321 -4.067 -23.102 1.00 71.25 87 ARG A O 1
ATOM 683 N N . LYS A 1 88 ? 5.490 -2.797 -22.807 1.00 75.75 88 LYS A N 1
ATOM 684 C CA . LYS A 1 88 ? 4.720 -3.423 -23.897 1.00 75.75 88 LYS A CA 1
ATOM 685 C C . LYS A 1 88 ? 5.400 -3.224 -25.244 1.00 75.75 88 LYS A C 1
ATOM 687 O O . LYS A 1 88 ? 5.464 -4.161 -26.037 1.00 75.75 88 LYS A O 1
ATOM 692 N N . ILE A 1 89 ? 5.916 -2.025 -25.492 1.00 79.44 89 ILE A N 1
ATOM 693 C CA . ILE A 1 89 ? 6.626 -1.699 -26.725 1.00 79.44 89 ILE A CA 1
ATOM 694 C C . ILE A 1 89 ? 7.912 -2.514 -26.814 1.00 79.44 89 ILE A C 1
ATOM 696 O O . ILE A 1 89 ? 8.098 -3.259 -27.772 1.00 79.44 89 ILE A O 1
ATOM 700 N N . LEU A 1 90 ? 8.763 -2.452 -25.794 1.00 78.06 90 LEU A N 1
ATOM 701 C CA . LEU A 1 90 ? 10.037 -3.166 -25.778 1.00 78.06 90 LEU A CA 1
ATOM 702 C C . LEU A 1 90 ? 9.859 -4.691 -25.908 1.00 78.06 90 LEU A C 1
ATOM 704 O O . LEU A 1 90 ? 10.618 -5.328 -26.638 1.00 78.06 90 LEU A O 1
ATOM 708 N N . ALA A 1 91 ? 8.820 -5.266 -25.296 1.00 76.69 91 ALA A N 1
ATOM 709 C CA . ALA A 1 91 ? 8.444 -6.669 -25.475 1.00 76.69 91 ALA A CA 1
ATOM 710 C C . ALA A 1 91 ? 7.989 -6.987 -26.911 1.00 76.69 91 ALA A C 1
ATOM 712 O O . ALA A 1 91 ? 8.431 -7.968 -27.503 1.00 76.69 91 ALA A O 1
ATOM 713 N N . THR A 1 92 ? 7.148 -6.132 -27.503 1.00 75.50 92 THR A N 1
ATOM 714 C CA . THR A 1 92 ? 6.656 -6.297 -28.886 1.00 75.50 92 THR A CA 1
ATOM 715 C C . THR A 1 92 ? 7.803 -6.301 -29.899 1.00 75.50 92 THR A C 1
ATOM 717 O O . THR A 1 92 ? 7.763 -7.033 -30.884 1.00 75.50 92 THR A O 1
ATOM 720 N N . PHE A 1 93 ? 8.850 -5.514 -29.646 1.00 74.62 93 PHE A N 1
ATOM 721 C CA . PHE A 1 93 ? 10.039 -5.444 -30.497 1.00 74.62 93 PHE A CA 1
ATOM 722 C C . PHE A 1 93 ? 11.101 -6.515 -30.181 1.00 74.62 93 PHE A C 1
ATOM 724 O O . PHE A 1 93 ? 12.174 -6.498 -30.787 1.00 74.62 93 PHE A O 1
ATOM 731 N N . GLY A 1 94 ? 10.838 -7.444 -29.253 1.00 68.81 94 GLY A N 1
ATOM 732 C CA . GLY A 1 94 ? 11.802 -8.479 -28.856 1.00 68.81 94 GLY A CA 1
ATOM 733 C C . GLY A 1 94 ? 13.082 -7.899 -28.244 1.00 68.81 94 GLY A C 1
ATOM 734 O O . GLY A 1 94 ? 14.175 -8.438 -28.437 1.00 68.81 94 GLY A O 1
ATOM 735 N N . LEU A 1 95 ? 12.958 -6.741 -27.589 1.00 71.38 95 LEU A N 1
ATOM 736 C CA . LEU A 1 95 ? 14.023 -6.060 -26.845 1.00 71.38 95 LEU A CA 1
ATOM 737 C C . LEU A 1 95 ? 13.939 -6.342 -25.338 1.00 71.38 95 LEU A C 1
ATOM 739 O O . LEU A 1 95 ? 14.866 -6.017 -24.600 1.00 71.38 95 LEU A O 1
ATOM 743 N N . LEU A 1 96 ? 12.837 -6.953 -24.906 1.00 67.06 96 LEU A N 1
ATOM 744 C CA . LEU A 1 96 ? 12.620 -7.514 -23.581 1.00 67.06 96 LEU A CA 1
ATOM 745 C C . LEU A 1 96 ? 12.083 -8.935 -23.746 1.00 67.06 96 LEU A C 1
ATOM 747 O O . LEU A 1 96 ? 11.096 -9.130 -24.457 1.00 67.06 96 LEU A O 1
ATOM 751 N N . ASP A 1 97 ? 12.700 -9.891 -23.056 1.00 57.31 97 ASP A N 1
ATOM 752 C CA . ASP A 1 97 ? 12.102 -11.207 -22.852 1.00 57.31 97 ASP A CA 1
ATOM 753 C C . ASP A 1 97 ? 10.996 -11.076 -21.798 1.00 57.31 97 ASP A C 1
ATOM 755 O O . ASP A 1 97 ? 11.200 -10.519 -20.714 1.00 57.31 97 ASP A O 1
ATOM 759 N N . VAL A 1 98 ? 9.794 -11.527 -22.150 1.00 53.69 98 VAL A N 1
ATOM 760 C CA . VAL A 1 98 ? 8.649 -11.588 -21.241 1.00 53.69 98 VAL A CA 1
ATOM 761 C C . VAL A 1 98 ? 8.500 -13.042 -20.815 1.00 53.69 98 VAL A C 1
ATOM 763 O O . VAL A 1 98 ? 7.940 -13.834 -21.569 1.00 53.69 98 VAL A O 1
ATOM 766 N N . ASP A 1 99 ? 9.034 -13.375 -19.639 1.00 48.91 99 ASP A N 1
ATOM 767 C CA . ASP A 1 99 ? 8.655 -14.587 -18.897 1.00 48.91 99 ASP A CA 1
ATOM 768 C C . ASP A 1 99 ? 7.235 -14.451 -18.320 1.00 48.91 99 ASP A C 1
ATOM 770 O O . ASP A 1 99 ? 6.912 -13.364 -17.769 1.00 48.91 99 ASP A O 1
#

Secondary structure (DSSP, 8-state):
---TTS-HHHHHHHHHHHHHH---HHHHHHTTTSS-HHHHHHHHHHHHHHHHHHHHHHHHHT---------HHHHHHHHTS-HHHHHHHHHHTTSS---

Sequence (99 aa):
MSFVGMPKGTVGELLLYMADYENFDHTCKELNGEMTPVQIKAVLRDVGGMLVRESRSEEKKFNLSGNRSLNPQTKEMISCLSPNEERKILATFGLLDVD

pLDDT: mean 78.37, std 15.99, range [42.31, 97.31]

Radius of gyration: 19.13 Å; chains: 1; bounding box: 43×25×46 Å

Foldseek 3Di:
DDCVPPQLLVQLVVLLCCLVPPDCPVVCVVVVNPDDNPRSSVVSNVSSVVSNVVSVVVVVVPPQPQPDDDDPVVVVVLVVDDPVVSVVVCVVVVSDDDD